Protein AF-A0A971UEL7-F1 (afdb_monomer)

Radius of gyration: 30.72 Å; Cα contacts (8 Å, |Δi|>4): 46; chains: 1; bounding box: 38×26×118 Å

Foldseek 3Di:
DDDDLVQWDDDPDDDDTDGPDPVSVVVVVVLCCVLVVVLVVCVVVVVVVVSVVSNVVSVVVVVVVSVVSVVVVVVVVVVVVVVVVVVVVVVVPPPPPPDPDDDDDDDDDDDD

Secondary structure (DSSP, 8-state):
----GGGEEE-SSSS-EEE-SHHHHHHHHHHHHHHHHHHHHHHHTT-HHHHHHHHHHHHHHHHHHHHHHHHHHHHHHHHHHHHHHHHHHHHS--------------------

Mean predicted aligned error: 14.59 Å

pLDDT: mean 71.69, std 16.06, range [39.0, 93.25]

Structure (mmCIF, N/CA/C/O backbone):
data_AF-A0A971UEL7-F1
#
_entry.id   AF-A0A971UEL7-F1
#
loop_
_atom_site.group_PDB
_atom_site.id
_atom_site.type_symbol
_atom_site.label_atom_id
_atom_site.label_alt_id
_atom_site.label_comp_id
_atom_site.label_asym_id
_atom_site.label_entity_id
_atom_site.label_seq_id
_atom_site.pdbx_PDB_ins_code
_atom_site.Cartn_x
_atom_site.Cartn_y
_atom_site.Cartn_z
_atom_site.occupancy
_atom_site.B_iso_or_equiv
_atom_site.auth_seq_id
_atom_site.auth_comp_id
_atom_site.auth_asym_id
_atom_site.auth_atom_id
_atom_site.pdbx_PDB_model_num
ATOM 1 N N . MET A 1 1 ? -0.896 11.921 -7.455 1.00 47.72 1 MET A N 1
ATOM 2 C CA . MET A 1 1 ? 0.423 12.010 -6.789 1.00 47.72 1 MET A CA 1
ATOM 3 C C . MET A 1 1 ? 0.353 10.994 -5.652 1.00 47.72 1 MET A C 1
ATOM 5 O O . MET A 1 1 ? -0.625 11.056 -4.932 1.00 47.72 1 MET A O 1
ATOM 9 N N . PHE A 1 2 ? 1.195 9.976 -5.513 1.00 57.91 2 PHE A N 1
ATOM 10 C CA . PHE A 1 2 ? 2.654 9.986 -5.488 1.00 57.91 2 PHE A CA 1
ATOM 11 C C . PHE A 1 2 ? 3.187 8.564 -5.687 1.00 57.91 2 PHE A C 1
ATOM 13 O O . PHE A 1 2 ? 2.594 7.601 -5.233 1.00 57.91 2 PHE A O 1
ATOM 20 N N . GLY A 1 3 ? 4.355 8.464 -6.312 1.00 54.09 3 GLY A N 1
ATOM 21 C CA . GLY A 1 3 ? 5.030 7.202 -6.567 1.00 54.09 3 GLY A CA 1
ATOM 22 C C . GLY A 1 3 ? 5.520 7.201 -7.996 1.00 54.09 3 GLY A C 1
ATOM 23 O O . GLY A 1 3 ? 4.774 6.840 -8.899 1.00 54.09 3 GLY A O 1
ATOM 24 N N . ASN A 1 4 ? 6.755 7.649 -8.230 1.00 62.78 4 ASN A N 1
ATOM 25 C CA . ASN A 1 4 ? 7.356 7.410 -9.536 1.00 62.78 4 ASN A CA 1
ATOM 26 C C . ASN A 1 4 ? 7.309 5.888 -9.762 1.00 62.78 4 ASN A C 1
ATOM 28 O O . ASN A 1 4 ? 7.772 5.159 -8.878 1.00 62.78 4 ASN A O 1
ATOM 32 N N . PRO A 1 5 ? 6.761 5.387 -10.882 1.00 64.25 5 PRO A N 1
ATOM 33 C CA . PRO A 1 5 ? 6.696 3.952 -11.142 1.00 64.25 5 PRO A CA 1
ATOM 34 C C . PRO A 1 5 ? 8.079 3.289 -11.073 1.00 64.25 5 PRO A C 1
ATOM 36 O O . PRO A 1 5 ? 8.168 2.110 -10.763 1.00 64.25 5 PRO A O 1
ATOM 39 N N . ALA A 1 6 ? 9.168 4.048 -11.244 1.00 66.56 6 ALA A N 1
ATOM 40 C CA . ALA A 1 6 ? 10.538 3.576 -11.042 1.00 66.56 6 ALA A CA 1
ATOM 41 C C . ALA A 1 6 ? 10.875 3.158 -9.595 1.00 66.56 6 ALA A C 1
ATOM 43 O O . ALA A 1 6 ? 11.889 2.504 -9.365 1.00 66.56 6 ALA A O 1
ATOM 44 N N . TRP A 1 7 ? 10.082 3.558 -8.599 1.00 71.06 7 TRP A N 1
ATOM 45 C CA . TRP A 1 7 ? 10.328 3.226 -7.192 1.00 71.06 7 TRP A CA 1
ATOM 46 C C . TRP A 1 7 ? 9.828 1.836 -6.802 1.00 71.06 7 TRP A C 1
ATOM 48 O O . TRP A 1 7 ? 10.238 1.321 -5.754 1.00 71.06 7 TRP A O 1
ATOM 58 N N . PHE A 1 8 ? 8.980 1.241 -7.642 1.00 73.69 8 PHE A N 1
ATOM 59 C CA . PHE A 1 8 ? 8.305 -0.023 -7.402 1.00 73.69 8 PHE A CA 1
ATOM 60 C C . PHE A 1 8 ? 8.574 -0.985 -8.553 1.00 73.69 8 PHE A C 1
ATOM 62 O O . PHE A 1 8 ? 8.551 -0.601 -9.718 1.00 73.69 8 PHE A O 1
ATOM 69 N N . GLN A 1 9 ? 8.787 -2.257 -8.235 1.00 67.88 9 GLN A N 1
ATOM 70 C CA . GLN A 1 9 ? 8.914 -3.298 -9.247 1.00 67.88 9 GLN A CA 1
ATOM 71 C C . GLN A 1 9 ? 7.702 -4.219 -9.186 1.00 67.88 9 GLN A C 1
ATOM 73 O O . GLN A 1 9 ? 7.214 -4.592 -8.110 1.00 67.88 9 GLN A O 1
ATOM 78 N N . LYS A 1 10 ? 7.200 -4.577 -10.369 1.00 66.00 10 LYS A N 1
ATOM 79 C CA . LYS A 1 10 ? 6.154 -5.584 -10.514 1.00 66.00 10 LYS A CA 1
ATOM 80 C C . LYS A 1 10 ? 6.751 -6.918 -10.083 1.00 66.00 10 LYS A C 1
ATOM 82 O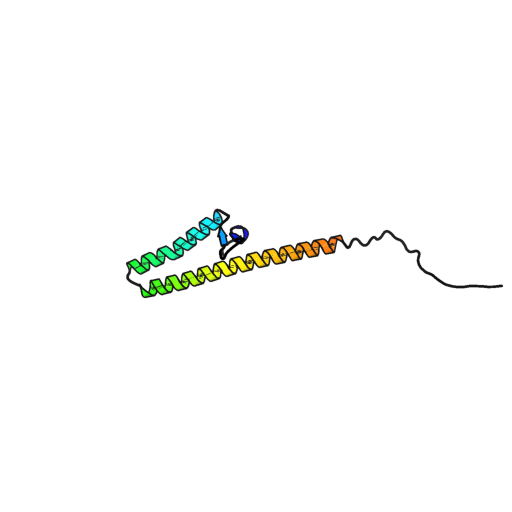 O . LYS A 1 10 ? 7.750 -7.364 -10.640 1.00 66.00 10 LYS A O 1
ATOM 87 N N . LYS A 1 11 ? 6.171 -7.533 -9.056 1.00 63.31 11 LYS A N 1
ATOM 88 C CA . LYS A 1 11 ? 6.607 -8.854 -8.609 1.00 63.31 11 LYS A CA 1
ATOM 89 C C . LYS A 1 11 ? 6.295 -9.857 -9.725 1.00 63.31 11 LYS A C 1
ATOM 91 O O . LYS A 1 11 ? 5.154 -9.922 -10.175 1.00 63.31 11 LYS A O 1
ATOM 96 N N . THR A 1 12 ? 7.297 -10.615 -10.172 1.00 53.47 12 THR A N 1
ATOM 97 C CA . THR A 1 12 ? 7.164 -11.590 -11.273 1.00 53.47 12 THR A CA 1
ATOM 98 C C . THR A 1 12 ? 6.163 -12.702 -10.943 1.00 53.47 12 THR A C 1
ATOM 100 O O . THR A 1 12 ? 5.549 -13.267 -11.839 1.00 53.47 12 THR A O 1
ATOM 103 N N . VAL A 1 13 ? 5.956 -12.988 -9.651 1.00 40.66 13 VAL A N 1
ATOM 104 C CA . VAL A 1 13 ? 5.012 -14.002 -9.167 1.00 40.66 13 VAL A CA 1
ATOM 105 C C . VAL A 1 13 ? 4.257 -13.474 -7.936 1.00 40.66 13 VAL A C 1
ATOM 107 O O . VAL A 1 13 ? 4.868 -13.143 -6.916 1.00 40.66 13 VAL A O 1
ATOM 110 N N . GLY A 1 14 ? 2.924 -13.400 -8.036 1.00 57.38 14 GLY A N 1
ATOM 111 C CA . GLY A 1 14 ? 1.999 -13.021 -6.955 1.00 57.38 14 GLY A CA 1
ATOM 112 C C . GLY A 1 14 ? 1.322 -11.645 -7.101 1.00 57.38 14 GLY A C 1
ATOM 113 O O . GLY A 1 14 ? 1.654 -10.838 -7.969 1.00 57.38 14 GLY A O 1
ATOM 114 N N . TRP A 1 15 ? 0.344 -11.367 -6.231 1.00 54.00 15 TRP A N 1
ATOM 115 C CA . TRP A 1 15 ? -0.257 -10.036 -6.080 1.00 54.00 15 TRP A CA 1
ATOM 116 C C . TRP A 1 15 ? 0.617 -9.168 -5.165 1.00 54.00 15 TRP A C 1
ATOM 118 O O . TRP A 1 15 ? 0.931 -9.568 -4.049 1.00 54.00 15 TRP A O 1
ATOM 128 N N . GLY A 1 16 ? 1.031 -7.992 -5.643 1.00 59.31 16 GLY A N 1
ATOM 129 C CA . GLY A 1 16 ? 1.811 -7.031 -4.857 1.00 59.31 16 GLY A CA 1
ATOM 130 C C . GLY A 1 16 ? 2.786 -6.191 -5.683 1.00 59.31 16 GLY A C 1
ATOM 131 O O . GLY A 1 16 ? 3.229 -6.597 -6.760 1.00 59.31 16 GLY A O 1
ATOM 132 N N . LEU A 1 17 ? 3.097 -5.003 -5.169 1.00 67.69 17 LEU A N 1
ATOM 133 C CA . LEU A 1 17 ? 4.195 -4.143 -5.614 1.00 67.69 17 LEU A CA 1
ATOM 134 C C . LEU A 1 17 ? 5.295 -4.242 -4.560 1.00 67.69 17 LEU A C 1
ATOM 136 O O . LEU A 1 17 ? 5.004 -4.118 -3.371 1.00 67.69 17 LEU A O 1
ATOM 140 N N . CYS A 1 18 ? 6.538 -4.476 -4.977 1.00 70.50 18 CYS A N 1
ATOM 141 C CA . CYS A 1 18 ? 7.666 -4.460 -4.049 1.00 70.50 18 CYS A CA 1
ATOM 142 C C . CYS A 1 18 ? 8.383 -3.106 -4.168 1.00 70.50 18 CYS A C 1
ATOM 144 O O . CYS A 1 18 ? 8.747 -2.728 -5.290 1.00 70.50 18 CYS A O 1
ATOM 146 N N . PRO A 1 19 ? 8.580 -2.352 -3.071 1.00 72.62 19 PRO A N 1
ATOM 147 C CA . PRO A 1 19 ? 9.410 -1.156 -3.101 1.00 72.62 19 PRO A CA 1
ATOM 148 C C . PRO A 1 19 ? 10.873 -1.569 -3.296 1.00 72.62 19 PRO A C 1
ATOM 150 O O . PRO A 1 19 ? 11.452 -2.264 -2.464 1.00 72.62 19 PRO A O 1
ATOM 153 N N . VAL A 1 20 ? 11.476 -1.146 -4.406 1.00 76.31 20 VAL A N 1
ATOM 154 C CA . VAL A 1 20 ? 12.887 -1.450 -4.725 1.00 76.31 20 VAL A CA 1
ATOM 155 C C . VAL A 1 20 ? 13.802 -0.296 -4.335 1.00 76.31 20 VAL A C 1
ATOM 157 O O . VAL A 1 20 ? 14.972 -0.488 -4.024 1.00 76.31 20 VAL A O 1
ATOM 160 N N . SER A 1 21 ? 13.259 0.920 -4.304 1.00 81.50 21 SER A N 1
ATOM 161 C CA . SER A 1 21 ? 14.009 2.118 -3.937 1.00 81.50 21 SER A CA 1
ATOM 162 C C . SER A 1 21 ? 13.766 2.530 -2.485 1.00 81.50 21 SER A C 1
ATOM 164 O O . SER A 1 21 ? 12.669 2.360 -1.950 1.00 81.50 21 SER A O 1
ATOM 166 N N . TRP A 1 22 ? 14.758 3.185 -1.876 1.00 79.06 22 TRP A N 1
ATOM 167 C CA . TRP A 1 22 ? 14.628 3.811 -0.553 1.00 79.06 22 TRP A CA 1
ATOM 168 C C . TRP A 1 22 ? 13.453 4.802 -0.479 1.00 79.06 22 TRP A C 1
ATOM 170 O O . TRP A 1 22 ? 12.770 4.905 0.535 1.00 79.06 22 TRP A O 1
ATOM 180 N N . LYS A 1 23 ? 13.157 5.492 -1.590 1.00 78.62 23 LYS A N 1
ATOM 181 C CA . LYS A 1 23 ? 12.002 6.397 -1.711 1.00 78.62 23 LYS A CA 1
ATOM 182 C C . LYS A 1 23 ? 10.667 5.646 -1.662 1.00 78.62 23 LYS A C 1
ATOM 184 O O . LYS A 1 23 ? 9.719 6.147 -1.069 1.00 78.62 23 LYS A O 1
ATOM 189 N N . GLY A 1 24 ? 10.605 4.438 -2.228 1.00 78.94 24 GLY A N 1
ATOM 190 C CA . GLY A 1 24 ? 9.446 3.546 -2.114 1.00 78.94 24 GLY A CA 1
ATOM 191 C C . GLY A 1 24 ? 9.226 3.048 -0.682 1.00 78.94 24 GLY A C 1
ATOM 192 O O . GLY A 1 24 ? 8.086 2.969 -0.233 1.00 78.94 24 GLY A O 1
ATOM 193 N N . TRP A 1 25 ? 10.304 2.793 0.065 1.00 81.12 25 TRP A N 1
ATOM 194 C CA . TRP A 1 25 ? 10.226 2.474 1.496 1.00 81.12 25 TRP A CA 1
ATOM 195 C C . TRP A 1 25 ? 9.773 3.664 2.341 1.00 81.12 25 TRP A C 1
ATOM 197 O O . TRP A 1 25 ? 8.901 3.502 3.190 1.00 81.12 25 TRP A O 1
ATOM 207 N N . LEU A 1 26 ? 10.294 4.867 2.077 1.00 86.50 26 LEU A N 1
ATOM 208 C CA . LEU A 1 26 ? 9.826 6.088 2.739 1.00 86.50 26 LEU A CA 1
ATOM 209 C C . LEU A 1 26 ? 8.333 6.318 2.480 1.00 86.50 26 LEU A C 1
ATOM 211 O O . LEU A 1 26 ? 7.587 6.639 3.397 1.00 86.50 26 LEU A O 1
ATOM 215 N N . TYR A 1 27 ? 7.885 6.095 1.245 1.00 83.38 27 TYR A N 1
ATOM 216 C CA . TYR A 1 27 ? 6.473 6.165 0.887 1.00 83.38 27 TYR A CA 1
ATOM 217 C C . TYR A 1 27 ? 5.620 5.158 1.668 1.00 83.38 27 TYR A C 1
ATOM 219 O O . TYR A 1 27 ? 4.587 5.528 2.224 1.00 83.38 27 TYR A O 1
ATOM 227 N N . ALA A 1 28 ? 6.070 3.904 1.768 1.00 82.94 28 ALA A N 1
ATOM 228 C CA . ALA A 1 28 ? 5.393 2.890 2.572 1.00 82.94 28 ALA A CA 1
ATOM 229 C C . ALA A 1 28 ? 5.328 3.292 4.055 1.00 82.94 28 ALA A C 1
ATOM 231 O O . ALA A 1 28 ? 4.275 3.174 4.675 1.00 82.94 28 ALA A O 1
ATOM 232 N N . ALA A 1 29 ? 6.418 3.831 4.609 1.00 86.06 29 ALA A N 1
ATOM 233 C CA . ALA A 1 29 ? 6.459 4.316 5.987 1.00 86.06 29 ALA A CA 1
ATOM 234 C C . ALA A 1 29 ? 5.483 5.481 6.223 1.00 86.06 29 ALA A C 1
ATOM 236 O O . ALA A 1 29 ? 4.797 5.508 7.244 1.00 86.06 29 ALA A O 1
ATOM 237 N N . VAL A 1 30 ? 5.364 6.407 5.265 1.00 89.12 30 VAL A N 1
ATOM 238 C CA . VAL A 1 30 ? 4.377 7.495 5.319 1.00 89.12 30 VAL A CA 1
ATOM 239 C C . VAL A 1 30 ? 2.956 6.934 5.327 1.00 89.12 30 VAL A C 1
ATOM 241 O O . VAL A 1 30 ? 2.164 7.337 6.174 1.00 89.12 30 VAL A O 1
ATOM 244 N N . TRP A 1 31 ? 2.637 5.968 4.461 1.00 86.75 31 TRP A N 1
ATOM 245 C CA . TRP A 1 31 ? 1.320 5.320 4.465 1.00 86.75 31 TRP A CA 1
ATOM 246 C C . TRP A 1 31 ? 1.008 4.624 5.786 1.00 86.75 31 TRP A C 1
ATOM 248 O O . TRP A 1 31 ? -0.086 4.796 6.318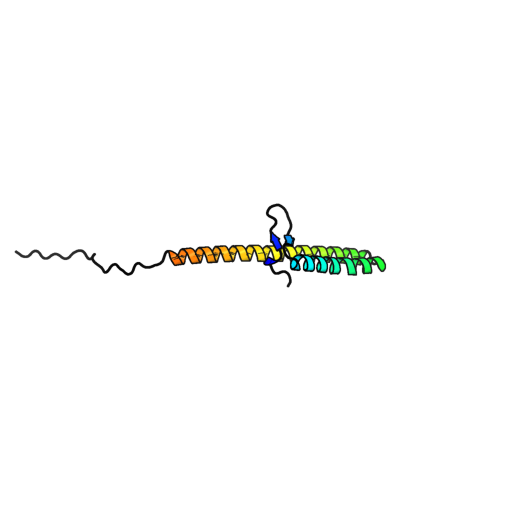 1.00 86.75 31 TRP A O 1
ATOM 258 N N . VAL A 1 32 ? 1.970 3.890 6.348 1.00 87.81 32 VAL A 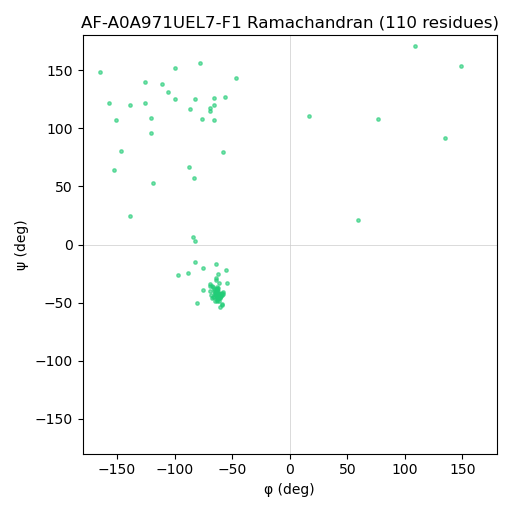N 1
ATOM 259 C CA . VAL A 1 32 ? 1.817 3.274 7.674 1.00 87.81 32 VAL A CA 1
ATOM 260 C C . VAL A 1 32 ? 1.545 4.346 8.727 1.00 87.81 32 VAL A C 1
ATOM 262 O O . VAL A 1 32 ? 0.632 4.182 9.529 1.00 87.81 32 VAL A O 1
ATOM 265 N N . GLY A 1 33 ? 2.262 5.470 8.693 1.00 88.81 33 GLY A N 1
ATOM 266 C CA . GLY A 1 33 ? 2.014 6.601 9.585 1.00 88.81 33 GLY A CA 1
ATOM 267 C C . GLY A 1 33 ? 0.594 7.155 9.455 1.00 88.81 33 GLY A C 1
ATOM 268 O O . GLY A 1 33 ? -0.112 7.257 10.454 1.00 88.81 33 GLY A O 1
ATOM 269 N N . VAL A 1 34 ? 0.147 7.453 8.232 1.00 89.31 34 VAL A N 1
ATOM 270 C CA . VAL A 1 34 ? -1.190 8.014 7.960 1.00 89.31 34 VAL A CA 1
ATOM 271 C C . VAL A 1 34 ? -2.310 7.041 8.341 1.00 89.31 34 VAL A C 1
ATOM 273 O O . VAL A 1 34 ? -3.391 7.478 8.719 1.00 89.31 34 VAL A O 1
ATOM 276 N N . ILE A 1 35 ? -2.076 5.729 8.289 1.00 87.94 35 ILE A N 1
ATOM 277 C CA . ILE A 1 35 ? -3.062 4.728 8.715 1.00 87.94 35 ILE A CA 1
ATOM 278 C C . ILE A 1 35 ? -3.058 4.571 10.237 1.00 87.94 35 ILE A C 1
ATOM 280 O O . ILE A 1 35 ? -4.115 4.633 10.863 1.00 87.94 35 ILE A O 1
ATOM 284 N N . CYS A 1 36 ? -1.881 4.381 10.833 1.00 87.88 36 CYS A N 1
ATOM 285 C CA . CYS A 1 36 ? -1.742 4.016 12.239 1.00 87.88 36 CYS A CA 1
ATOM 286 C C . CYS A 1 36 ? -1.999 5.186 13.193 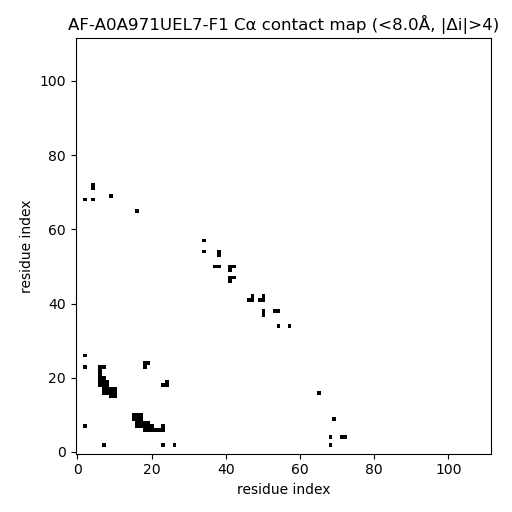1.00 87.88 36 CYS A C 1
ATOM 288 O O . CYS A 1 36 ? -2.624 4.975 14.228 1.00 87.88 36 CYS A O 1
ATOM 290 N N . LEU A 1 37 ? -1.556 6.409 12.874 1.00 89.31 37 LEU A N 1
ATOM 291 C CA . LEU A 1 37 ? -1.719 7.567 13.768 1.00 89.31 37 LEU A CA 1
ATOM 292 C C . LEU A 1 37 ? -3.196 7.882 14.072 1.00 89.31 37 LEU A C 1
ATOM 294 O O . LEU A 1 37 ? -3.553 7.917 15.251 1.00 89.31 37 LEU A O 1
ATOM 298 N N . PRO A 1 38 ? -4.079 8.062 13.070 1.00 87.25 38 PRO A N 1
ATOM 299 C CA . PRO A 1 38 ? -5.492 8.319 13.326 1.00 87.25 38 PRO A CA 1
ATOM 300 C C . PRO A 1 38 ? -6.190 7.092 13.903 1.00 87.25 38 PRO A C 1
ATOM 302 O O . PRO A 1 38 ? -7.056 7.244 14.753 1.00 87.25 38 PRO A O 1
ATOM 305 N N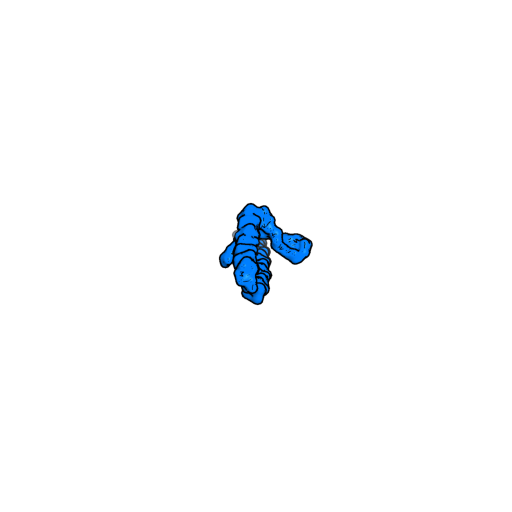 . PHE A 1 39 ? -5.800 5.879 13.501 1.00 85.75 39 PHE A N 1
ATOM 306 C CA . PHE A 1 39 ? -6.380 4.657 14.054 1.00 85.75 39 PHE A CA 1
ATOM 307 C C . PHE A 1 39 ? -6.129 4.531 15.565 1.00 85.75 39 PHE A C 1
ATOM 309 O O . PHE A 1 39 ? -7.065 4.280 16.322 1.00 85.75 39 PHE A O 1
ATOM 316 N N . ILE A 1 40 ? -4.894 4.776 16.020 1.00 88.25 40 ILE A N 1
ATOM 317 C CA . ILE A 1 40 ? -4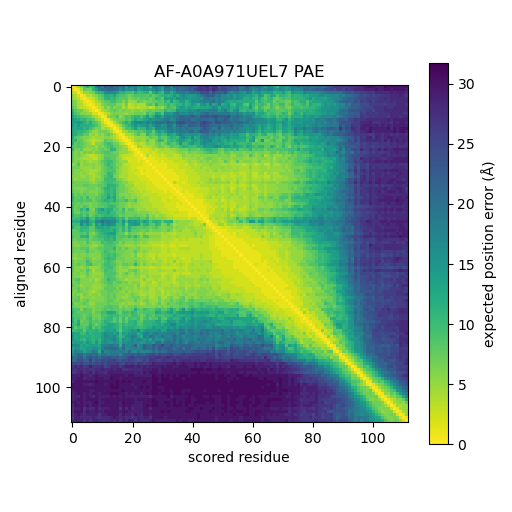.547 4.772 17.450 1.00 88.25 40 ILE A CA 1
ATOM 318 C C . ILE A 1 40 ? -5.271 5.907 18.183 1.00 88.25 40 ILE A C 1
ATOM 320 O O . ILE A 1 40 ? -5.803 5.681 19.268 1.00 88.25 40 ILE A O 1
ATOM 324 N N . ALA A 1 41 ? -5.339 7.106 17.595 1.00 89.06 41 ALA A N 1
ATOM 325 C CA . ALA A 1 41 ? -6.046 8.238 18.194 1.00 89.06 41 ALA A CA 1
ATOM 326 C C . ALA A 1 41 ? -7.558 7.972 18.348 1.00 89.06 41 ALA A C 1
ATOM 328 O O . ALA A 1 41 ? -8.121 8.220 19.411 1.00 89.06 41 ALA A O 1
ATOM 329 N N . LEU A 1 42 ? -8.205 7.407 17.323 1.00 88.38 42 LEU A N 1
ATOM 330 C CA . LEU A 1 42 ? -9.629 7.052 17.347 1.00 88.38 42 LEU A CA 1
ATOM 331 C C . LEU A 1 42 ? -9.922 5.940 18.362 1.00 88.38 42 LEU A C 1
ATOM 333 O O . LEU A 1 42 ? -10.903 6.029 19.100 1.00 88.38 42 LEU A O 1
ATOM 337 N N . LEU A 1 43 ? -9.045 4.934 18.460 1.00 87.12 43 LEU A N 1
ATOM 338 C CA . LEU A 1 43 ? -9.142 3.897 19.492 1.00 87.12 43 LEU A CA 1
ATOM 339 C C . LEU A 1 43 ? -8.970 4.462 20.905 1.00 87.12 43 LEU A C 1
ATOM 341 O O . LEU A 1 43 ? -9.724 4.088 21.803 1.00 87.12 43 LEU A O 1
ATOM 345 N N . ALA A 1 44 ? -8.021 5.380 21.111 1.00 88.06 44 ALA A N 1
ATOM 346 C CA . ALA A 1 44 ? -7.813 6.029 22.406 1.00 88.06 44 ALA A CA 1
ATOM 347 C C . ALA A 1 44 ? -9.050 6.829 22.854 1.00 88.06 44 ALA A C 1
ATOM 349 O O . ALA A 1 44 ? -9.369 6.865 24.041 1.00 88.06 44 ALA A O 1
ATOM 350 N N . CYS A 1 45 ? -9.785 7.406 21.901 1.00 90.62 45 CYS A N 1
ATOM 351 C CA . CYS A 1 45 ? -11.048 8.103 22.138 1.00 90.62 45 CYS A CA 1
ATOM 352 C C . CYS A 1 45 ? -12.284 7.182 22.200 1.00 90.62 45 CYS A C 1
ATOM 354 O O . CYS A 1 45 ? -13.395 7.698 22.283 1.00 90.62 45 CYS A O 1
ATOM 356 N N . GLN A 1 46 ? -12.123 5.849 22.169 1.00 86.81 46 GLN A N 1
ATOM 357 C CA . GLN A 1 46 ? -13.221 4.860 22.167 1.00 86.81 46 GLN A CA 1
ATOM 358 C C . GLN A 1 46 ? -14.194 4.989 20.972 1.00 86.81 46 GLN A C 1
ATOM 360 O O . GLN A 1 46 ? -15.315 4.481 21.007 1.00 86.81 46 GLN A O 1
ATOM 365 N N . LEU A 1 47 ? -13.761 5.620 19.877 1.00 89.31 47 LEU A N 1
ATOM 366 C CA . LEU A 1 47 ? -14.542 5.826 18.651 1.00 89.31 47 LEU A CA 1
ATOM 367 C C . LEU A 1 47 ? -14.378 4.620 17.710 1.00 89.31 47 LEU A C 1
ATOM 369 O O . LEU A 1 47 ? -13.736 4.683 16.658 1.00 89.31 47 LEU A O 1
ATOM 373 N N . VAL A 1 48 ? -14.902 3.468 18.141 1.00 88.25 48 VAL A N 1
ATOM 374 C CA . VAL A 1 48 ? -14.692 2.177 17.459 1.00 88.25 48 VAL A CA 1
ATOM 375 C C . VAL A 1 48 ? -15.286 2.175 16.048 1.00 88.25 48 VAL A C 1
ATOM 377 O O . VAL A 1 48 ? -14.643 1.687 15.118 1.00 88.25 48 VAL A O 1
ATOM 380 N N . ILE A 1 49 ? -16.476 2.750 15.855 1.00 88.19 49 ILE A N 1
ATOM 381 C CA . ILE A 1 49 ? -17.143 2.786 14.544 1.00 88.19 49 ILE A CA 1
ATOM 382 C C . ILE A 1 49 ? -16.344 3.655 13.568 1.00 88.19 49 ILE A C 1
ATOM 384 O O . ILE A 1 49 ? -16.075 3.236 12.443 1.00 88.19 49 ILE A O 1
ATOM 388 N N . GLU A 1 50 ? -15.889 4.824 14.005 1.00 88.00 50 GLU A N 1
ATOM 389 C CA . GLU A 1 50 ? -15.063 5.733 13.215 1.00 88.00 50 GLU A CA 1
ATOM 390 C C . GLU A 1 50 ? -13.725 5.083 12.861 1.00 88.00 50 GLU A C 1
ATOM 392 O O . GLU A 1 50 ? -13.266 5.220 11.729 1.00 88.00 50 GLU A O 1
ATOM 397 N N . SER A 1 51 ? -13.126 4.318 13.781 1.00 83.56 51 SER A N 1
ATOM 398 C CA . SER A 1 51 ? -11.908 3.554 13.490 1.00 83.56 51 SER A CA 1
ATOM 399 C C . SER A 1 51 ? -12.131 2.489 12.408 1.00 83.56 51 SER A C 1
ATOM 401 O O . SER A 1 51 ? -11.281 2.320 11.533 1.00 83.56 51 SER A O 1
ATOM 403 N N . LEU A 1 52 ? -13.289 1.817 12.405 1.00 88.44 52 LEU A N 1
ATOM 404 C CA . LEU A 1 52 ? -13.640 0.833 11.379 1.00 88.44 52 LEU A CA 1
ATOM 405 C C . LEU A 1 52 ? -13.845 1.510 10.023 1.00 88.44 52 LEU A C 1
ATOM 407 O O . LEU A 1 52 ? -13.291 1.056 9.021 1.00 88.44 52 LEU A O 1
ATOM 411 N N . VAL A 1 53 ? -14.586 2.621 9.995 1.00 93.25 53 VAL A N 1
ATOM 412 C CA . VAL A 1 53 ? -14.783 3.424 8.780 1.00 93.25 53 VAL A CA 1
ATOM 413 C C . VAL A 1 53 ? -13.442 3.928 8.250 1.00 93.25 53 VAL A C 1
ATOM 415 O O . VAL A 1 53 ? -13.188 3.833 7.050 1.00 93.25 53 VAL A O 1
ATOM 418 N N . TRP A 1 54 ? -12.554 4.391 9.133 1.00 91.00 54 TRP A N 1
ATOM 419 C CA . TRP A 1 54 ? -11.213 4.844 8.776 1.00 91.00 54 TRP A CA 1
ATOM 420 C C . TRP A 1 54 ? -10.377 3.725 8.154 1.00 91.00 54 TRP A C 1
ATOM 422 O O . TRP A 1 54 ? -9.807 3.910 7.080 1.00 91.00 54 TRP A O 1
ATOM 432 N N . VAL A 1 55 ? -10.340 2.543 8.775 1.00 88.12 55 VAL A N 1
ATOM 433 C CA . VAL A 1 55 ? -9.598 1.390 8.242 1.00 88.12 55 VAL A CA 1
ATOM 434 C C . VAL A 1 55 ? -10.141 0.975 6.878 1.00 88.12 55 VAL A C 1
ATOM 436 O O . VAL A 1 55 ? -9.352 0.763 5.960 1.00 88.12 55 VAL A O 1
ATOM 439 N N . VAL A 1 56 ? -11.464 0.904 6.708 1.00 92.12 56 VAL A N 1
ATOM 440 C CA . VAL A 1 56 ? -12.084 0.561 5.417 1.00 92.12 56 VAL A CA 1
ATOM 441 C C . VAL A 1 56 ? -11.756 1.612 4.353 1.00 92.12 56 VAL A C 1
ATOM 443 O O . VAL A 1 56 ? -11.358 1.252 3.243 1.00 92.12 56 VAL A O 1
ATOM 446 N N . ALA A 1 57 ? -11.855 2.901 4.689 1.00 91.81 57 ALA A N 1
ATOM 447 C CA . ALA A 1 57 ? -11.517 3.995 3.783 1.00 91.81 57 ALA A CA 1
ATOM 448 C C . ALA A 1 57 ? -10.040 3.950 3.363 1.00 91.81 57 ALA A C 1
ATOM 450 O O . ALA A 1 57 ? -9.730 4.042 2.173 1.00 91.81 57 ALA A O 1
ATOM 451 N N . MET A 1 58 ? -9.130 3.732 4.314 1.00 89.12 58 MET A N 1
ATOM 452 C CA . MET A 1 58 ? -7.695 3.638 4.044 1.00 89.12 58 MET A CA 1
ATOM 453 C C . MET A 1 58 ? -7.325 2.376 3.265 1.00 89.12 58 MET A C 1
ATOM 455 O O . MET A 1 58 ? -6.459 2.430 2.393 1.00 89.12 58 MET A O 1
ATOM 459 N N . MET A 1 59 ? -8.006 1.256 3.515 1.00 86.88 59 MET A N 1
ATOM 460 C CA . MET A 1 59 ? -7.843 0.037 2.725 1.00 86.88 59 MET A CA 1
ATOM 461 C C . MET A 1 59 ? -8.256 0.279 1.270 1.00 86.88 59 MET A C 1
ATOM 463 O O . MET A 1 59 ? -7.520 -0.073 0.350 1.00 86.88 59 MET A O 1
ATOM 467 N N . GLY A 1 60 ? -9.396 0.942 1.055 1.00 90.12 60 GLY A N 1
ATOM 468 C CA . GLY A 1 60 ? -9.850 1.344 -0.275 1.00 90.12 60 GLY A CA 1
ATOM 469 C C . GLY A 1 60 ? -8.861 2.282 -0.968 1.00 90.12 60 GLY A C 1
ATOM 470 O O . GLY A 1 60 ? -8.524 2.066 -2.132 1.00 90.12 60 GLY A O 1
ATOM 471 N N . ALA A 1 61 ? -8.339 3.274 -0.242 1.00 89.31 61 ALA A N 1
ATOM 472 C CA . ALA A 1 61 ? -7.345 4.209 -0.758 1.00 89.31 61 ALA A CA 1
ATOM 473 C C . ALA A 1 61 ? -6.038 3.503 -1.160 1.00 89.31 61 ALA A C 1
ATOM 475 O O . ALA A 1 61 ? -5.527 3.759 -2.248 1.00 89.31 61 ALA A O 1
ATOM 476 N N . LEU A 1 62 ? -5.542 2.565 -0.345 1.00 84.94 62 LEU A N 1
ATOM 477 C CA . LEU A 1 62 ? -4.365 1.751 -0.669 1.00 84.94 62 LEU A CA 1
ATOM 478 C C . LEU A 1 62 ? -4.591 0.874 -1.901 1.00 84.94 62 LEU A C 1
ATOM 480 O O . LEU A 1 62 ? -3.734 0.814 -2.782 1.00 84.94 62 LEU A O 1
ATOM 484 N N . VAL A 1 63 ? -5.738 0.194 -1.985 1.00 86.56 63 VAL A N 1
ATOM 485 C CA . VAL A 1 63 ? -6.074 -0.646 -3.145 1.00 86.56 63 VAL A CA 1
ATOM 486 C C . VAL A 1 63 ? -6.148 0.207 -4.407 1.00 86.56 63 VAL A C 1
ATOM 488 O O . VAL A 1 63 ? -5.579 -0.167 -5.435 1.00 86.56 63 VAL A O 1
ATOM 491 N N . TRP A 1 64 ? -6.802 1.366 -4.329 1.00 87.12 64 TRP A N 1
ATOM 492 C CA . TRP A 1 64 ? -6.890 2.311 -5.435 1.00 87.12 64 TRP A CA 1
ATOM 493 C C . TRP A 1 64 ? -5.512 2.815 -5.870 1.00 87.12 64 TRP A C 1
ATOM 495 O O . TRP A 1 64 ? -5.211 2.823 -7.065 1.00 87.12 64 TRP A O 1
ATOM 505 N N . ASP A 1 65 ? -4.657 3.179 -4.916 1.00 84.88 65 ASP A N 1
ATOM 506 C CA . ASP A 1 65 ? -3.303 3.657 -5.187 1.00 84.88 65 ASP A CA 1
ATOM 507 C C . ASP A 1 65 ? -2.443 2.576 -5.857 1.00 84.88 65 ASP A C 1
ATOM 509 O O . ASP A 1 65 ? -1.876 2.796 -6.929 1.00 84.88 65 ASP A O 1
ATOM 513 N N . VAL A 1 66 ? -2.450 1.352 -5.319 1.00 81.62 66 VAL A N 1
ATOM 514 C CA . VAL A 1 66 ? -1.784 0.188 -5.929 1.00 81.62 66 VAL A CA 1
ATOM 515 C C . VAL A 1 66 ? -2.306 -0.073 -7.343 1.00 81.62 66 VAL A C 1
ATOM 517 O O . VAL A 1 66 ? -1.525 -0.384 -8.250 1.00 81.62 66 VAL A O 1
ATOM 520 N N . HIS A 1 67 ? -3.618 0.059 -7.556 1.00 82.31 67 HIS A N 1
ATOM 521 C CA . HIS A 1 67 ? -4.215 -0.068 -8.881 1.00 82.31 67 HIS A CA 1
ATOM 522 C C . HIS A 1 67 ? -3.729 1.023 -9.836 1.00 82.31 67 HIS A C 1
ATOM 524 O O . HIS A 1 67 ? -3.404 0.701 -10.980 1.00 82.31 67 HIS A O 1
ATOM 530 N N . GLN A 1 68 ? -3.639 2.279 -9.398 1.00 82.81 68 GLN A N 1
ATOM 531 C CA . GLN A 1 68 ? -3.104 3.361 -10.226 1.00 82.81 68 GLN A CA 1
ATOM 532 C C . GLN A 1 68 ? -1.634 3.132 -10.583 1.00 82.81 68 GLN A C 1
ATOM 534 O O . GLN A 1 68 ? -1.303 3.130 -11.768 1.00 82.81 68 GLN A O 1
ATOM 539 N N . VAL A 1 69 ? -0.783 2.804 -9.607 1.00 82.12 69 VAL A N 1
ATOM 540 C CA . VAL A 1 69 ? 0.644 2.521 -9.850 1.00 82.12 69 VAL A CA 1
ATOM 541 C C . VAL A 1 69 ? 0.820 1.372 -10.846 1.00 82.12 69 VAL A C 1
ATOM 543 O O . VAL A 1 69 ? 1.629 1.453 -11.772 1.00 82.12 69 VAL A O 1
ATOM 546 N N . ARG A 1 70 ? 0.019 0.305 -10.719 1.00 78.06 70 ARG A N 1
ATOM 547 C CA . ARG A 1 70 ? 0.014 -0.807 -11.683 1.00 78.06 70 ARG A CA 1
ATOM 548 C C . ARG A 1 70 ? -0.417 -0.373 -13.083 1.00 78.06 70 ARG A C 1
ATOM 550 O O . ARG A 1 70 ? 0.169 -0.838 -14.061 1.00 78.06 70 ARG A O 1
ATOM 557 N N . ARG A 1 71 ? -1.439 0.481 -13.197 1.00 81.06 71 ARG A N 1
ATOM 558 C CA . ARG A 1 71 ? -1.896 1.008 -14.495 1.00 81.06 71 ARG A CA 1
ATOM 559 C C . ARG A 1 71 ? -0.819 1.867 -15.150 1.00 81.06 71 ARG A C 1
ATOM 561 O O . ARG A 1 71 ? -0.602 1.712 -16.350 1.0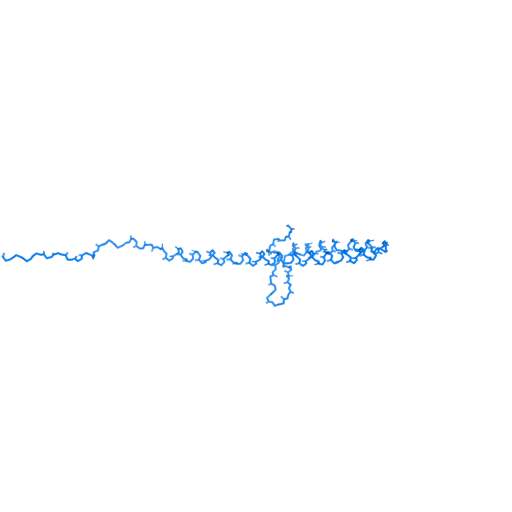0 81.06 71 ARG A O 1
ATOM 568 N N . ASP A 1 72 ? -0.118 2.687 -14.377 1.00 80.69 72 ASP A N 1
ATOM 569 C CA . ASP A 1 72 ? 0.949 3.553 -14.883 1.00 80.69 72 ASP A CA 1
ATOM 570 C C . ASP A 1 72 ? 2.183 2.756 -15.332 1.00 80.69 72 ASP A C 1
ATOM 572 O O . ASP A 1 72 ? 2.727 3.026 -16.405 1.00 80.69 72 ASP A O 1
ATOM 576 N N . LEU A 1 73 ? 2.569 1.715 -14.586 1.00 77.69 73 LEU A N 1
ATOM 577 C CA . LEU A 1 73 ? 3.618 0.767 -14.991 1.00 77.69 73 LEU A CA 1
ATOM 578 C C . LEU A 1 73 ? 3.281 0.080 -16.323 1.00 77.69 73 LEU A C 1
ATOM 580 O O . LEU A 1 73 ? 4.072 0.135 -17.264 1.00 77.69 73 LEU A O 1
ATOM 584 N N . ASN A 1 74 ? 2.083 -0.507 -16.434 1.00 77.50 74 ASN A N 1
ATOM 585 C CA . ASN A 1 74 ? 1.656 -1.197 -17.656 1.00 77.50 74 ASN A CA 1
ATOM 586 C C . ASN A 1 74 ? 1.551 -0.228 -18.856 1.00 77.50 74 ASN A C 1
ATOM 588 O O . ASN A 1 74 ? 1.882 -0.588 -19.989 1.00 77.50 74 ASN A O 1
ATOM 592 N N . ARG A 1 75 ? 1.110 1.019 -18.628 1.00 78.25 75 ARG A N 1
ATOM 593 C CA . ARG A 1 75 ? 1.060 2.061 -19.668 1.00 78.25 75 ARG A CA 1
ATOM 594 C C . ARG A 1 75 ? 2.466 2.427 -20.156 1.00 78.25 75 ARG A C 1
ATOM 596 O O . ARG A 1 75 ? 2.663 2.565 -21.361 1.00 78.25 75 ARG A O 1
ATOM 603 N N . GLY A 1 76 ? 3.438 2.536 -19.248 1.00 74.25 76 GLY A N 1
ATOM 604 C CA . GLY A 1 76 ? 4.840 2.796 -19.586 1.00 74.25 76 GLY A CA 1
ATOM 605 C C . GLY A 1 76 ? 5.489 1.679 -20.410 1.00 74.25 76 GLY A C 1
ATOM 606 O O . GLY A 1 76 ? 6.186 1.968 -21.382 1.00 74.25 76 GLY A O 1
ATOM 607 N N . GLU A 1 77 ? 5.222 0.413 -20.074 1.00 74.00 77 GLU A N 1
ATOM 608 C CA . GLU A 1 77 ? 5.679 -0.748 -20.859 1.00 74.00 77 GLU A CA 1
ATOM 609 C C . GLU A 1 77 ? 5.098 -0.734 -22.281 1.00 74.00 77 GLU A C 1
ATOM 611 O O . GLU A 1 77 ? 5.829 -0.910 -23.255 1.00 74.00 77 GLU A O 1
ATOM 616 N N . THR A 1 78 ? 3.799 -0.443 -22.411 1.00 75.06 78 THR A N 1
ATOM 617 C CA . THR A 1 78 ? 3.109 -0.407 -23.712 1.00 75.06 78 THR A CA 1
ATOM 618 C C . THR A 1 78 ? 3.656 0.700 -24.618 1.00 75.06 78 THR A C 1
ATOM 620 O O . THR A 1 78 ? 3.877 0.474 -25.806 1.00 75.06 78 THR A O 1
ATOM 623 N N . LEU A 1 79 ? 3.921 1.889 -24.061 1.00 74.56 79 LEU A N 1
ATOM 624 C CA . LEU A 1 79 ? 4.519 3.003 -24.804 1.00 74.56 79 LEU A CA 1
ATOM 625 C C . LEU A 1 79 ? 5.942 2.678 -25.264 1.00 74.56 79 LEU A C 1
ATOM 627 O O . LEU A 1 79 ? 6.274 2.947 -26.412 1.00 74.56 79 LEU A O 1
ATOM 631 N N . ARG A 1 80 ? 6.767 2.061 -24.408 1.00 66.94 80 ARG A N 1
ATOM 632 C CA . ARG A 1 80 ? 8.125 1.638 -24.785 1.00 66.94 80 ARG A CA 1
ATOM 633 C C . ARG A 1 80 ? 8.114 0.604 -25.905 1.00 66.94 80 ARG A C 1
ATOM 635 O O . ARG A 1 80 ? 8.834 0.789 -26.878 1.00 66.94 80 ARG A O 1
ATOM 642 N N . ALA A 1 81 ? 7.257 -0.411 -25.806 1.00 71.00 81 ALA A N 1
ATOM 643 C CA . ALA A 1 81 ? 7.094 -1.410 -26.860 1.00 71.00 81 ALA A CA 1
ATOM 644 C C . ALA A 1 81 ? 6.582 -0.788 -28.174 1.00 71.00 81 ALA A C 1
ATOM 646 O O . ALA A 1 81 ? 7.011 -1.181 -29.256 1.00 71.00 81 ALA A O 1
ATOM 647 N N . GLY A 1 82 ? 5.689 0.206 -28.094 1.00 73.00 82 GLY A N 1
ATOM 648 C CA . GLY A 1 82 ? 5.229 0.974 -29.252 1.00 73.00 82 GLY A CA 1
ATOM 649 C C . GLY A 1 82 ? 6.350 1.789 -29.901 1.00 73.00 82 GLY A C 1
ATOM 650 O O . GLY A 1 82 ? 6.547 1.692 -31.109 1.00 73.00 82 GLY A O 1
ATOM 651 N N . THR A 1 83 ? 7.121 2.539 -29.110 1.00 73.00 83 THR A N 1
ATOM 652 C CA . THR A 1 83 ? 8.267 3.325 -29.596 1.00 73.00 83 THR A CA 1
ATOM 653 C C . THR A 1 83 ? 9.359 2.439 -30.190 1.00 73.00 83 THR A C 1
ATOM 655 O O . THR A 1 83 ? 9.928 2.794 -31.215 1.00 73.00 83 THR A O 1
ATOM 658 N N . GLU A 1 84 ? 9.642 1.283 -29.589 1.00 67.06 84 GLU A N 1
ATOM 659 C CA . GLU A 1 84 ? 10.594 0.307 -30.129 1.00 67.06 84 GLU A CA 1
ATOM 660 C C . GLU A 1 84 ? 10.123 -0.232 -31.484 1.00 67.06 84 GLU A C 1
ATOM 662 O O . GLU A 1 84 ? 10.891 -0.208 -32.441 1.00 67.06 84 GLU A O 1
ATOM 667 N N . ARG A 1 85 ? 8.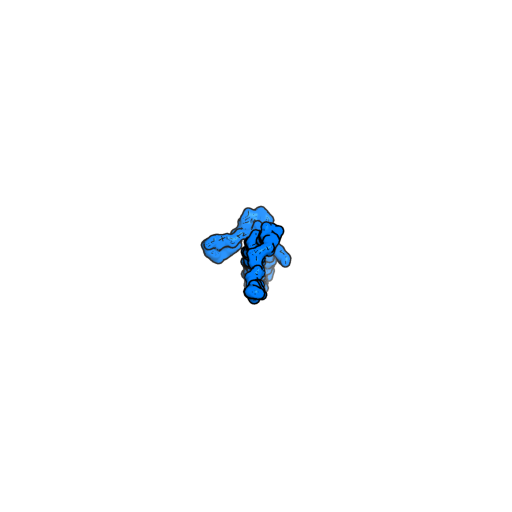839 -0.597 -31.620 1.00 57.06 85 ARG A N 1
ATOM 668 C CA . ARG A 1 85 ? 8.267 -0.990 -32.921 1.00 57.06 85 ARG A CA 1
ATOM 669 C C . ARG A 1 85 ? 8.347 0.125 -33.962 1.00 57.06 85 ARG A C 1
ATOM 671 O O . ARG A 1 85 ? 8.691 -0.150 -35.103 1.00 57.06 85 ARG A O 1
ATOM 678 N N . VAL A 1 86 ? 8.046 1.369 -33.587 1.00 63.28 86 VAL A N 1
ATOM 679 C CA . VAL A 1 86 ? 8.159 2.521 -34.499 1.00 63.28 86 VAL A CA 1
ATOM 680 C C . VAL A 1 86 ? 9.613 2.747 -34.917 1.00 63.28 86 VAL A C 1
ATOM 682 O O . VAL A 1 86 ? 9.865 3.046 -36.080 1.00 63.28 86 VAL A O 1
ATOM 685 N N . ARG A 1 87 ? 10.572 2.566 -34.001 1.00 56.34 87 ARG A N 1
ATOM 686 C CA . ARG A 1 87 ? 12.000 2.692 -34.309 1.00 56.34 87 ARG A CA 1
ATOM 687 C C . ARG A 1 87 ? 12.477 1.612 -35.282 1.00 56.34 87 ARG A C 1
ATOM 689 O O . ARG A 1 87 ? 13.250 1.941 -36.166 1.00 56.34 87 ARG A O 1
ATOM 696 N N . VAL A 1 88 ? 11.986 0.378 -35.153 1.00 59.00 88 VAL A N 1
ATOM 697 C CA . VAL A 1 88 ? 12.285 -0.715 -36.098 1.00 59.00 88 VAL A CA 1
ATOM 698 C C . VAL A 1 88 ? 11.704 -0.417 -37.486 1.00 59.00 88 VAL A C 1
ATOM 700 O O . VAL A 1 88 ? 12.414 -0.508 -38.474 1.00 59.00 88 VAL A O 1
ATOM 703 N N . ILE A 1 89 ? 10.454 0.052 -37.569 1.00 59.38 89 ILE A N 1
ATOM 704 C CA . ILE A 1 89 ? 9.816 0.384 -38.859 1.00 59.38 89 ILE A CA 1
ATOM 705 C C . ILE A 1 89 ? 10.533 1.546 -39.580 1.00 59.38 89 ILE A C 1
ATOM 707 O O . ILE A 1 89 ? 10.546 1.602 -40.808 1.00 59.38 89 ILE A O 1
ATOM 711 N N . GLY A 1 90 ? 11.127 2.479 -38.829 1.00 57.81 90 GLY A N 1
ATOM 712 C CA . GLY A 1 90 ? 11.869 3.612 -39.386 1.00 57.81 90 GLY A CA 1
ATOM 713 C C . GLY A 1 90 ? 13.258 3.273 -39.936 1.00 57.81 90 GLY A C 1
ATOM 714 O O . GLY A 1 90 ? 13.762 4.043 -40.745 1.00 57.81 90 GLY A O 1
ATOM 715 N N . ASP A 1 91 ? 13.856 2.153 -39.521 1.00 57.72 91 ASP A N 1
ATOM 716 C CA . ASP A 1 91 ? 15.195 1.714 -39.960 1.00 57.72 91 ASP A CA 1
ATOM 717 C C . ASP A 1 91 ? 15.119 0.865 -41.245 1.00 57.72 91 ASP A C 1
ATOM 719 O O . ASP A 1 91 ? 16.032 0.864 -42.062 1.00 57.72 91 ASP A O 1
ATOM 723 N N . ASP A 1 92 ? 13.969 0.229 -41.493 1.00 56.47 92 ASP A N 1
ATOM 724 C CA . ASP A 1 92 ? 13.701 -0.536 -42.720 1.00 56.47 92 ASP A CA 1
ATOM 725 C C . ASP A 1 92 ? 13.261 0.353 -43.907 1.00 56.47 92 ASP A C 1
ATOM 727 O O . ASP A 1 92 ? 12.919 -0.146 -44.980 1.00 56.47 92 ASP A O 1
ATOM 731 N N . THR A 1 93 ? 13.240 1.679 -43.724 1.00 53.69 93 THR A N 1
ATOM 732 C CA . THR A 1 93 ? 12.870 2.655 -44.762 1.00 53.69 93 THR A CA 1
ATOM 733 C C . THR A 1 93 ? 14.036 3.601 -45.062 1.00 53.69 93 THR A C 1
ATOM 735 O O . THR A 1 93 ? 13.879 4.819 -45.058 1.00 53.69 93 THR A O 1
ATOM 738 N N . GLU A 1 94 ? 15.218 3.062 -45.360 1.00 47.56 94 GLU A N 1
ATOM 739 C CA . GLU A 1 94 ? 16.100 3.731 -46.318 1.00 47.56 94 GLU A CA 1
ATOM 740 C C . GLU A 1 94 ? 15.524 3.463 -47.718 1.00 47.56 94 GLU A C 1
ATOM 742 O O . GLU A 1 94 ? 15.578 2.327 -48.197 1.00 47.56 94 GLU A O 1
ATOM 747 N N . PRO A 1 95 ? 14.929 4.454 -48.412 1.00 47.38 95 PRO A N 1
ATOM 748 C CA . PRO A 1 95 ? 14.783 4.327 -49.845 1.00 47.38 95 PRO A CA 1
ATOM 749 C C . PRO A 1 95 ? 16.203 4.342 -50.404 1.00 47.38 95 PRO A C 1
ATOM 751 O O . PRO A 1 95 ? 16.857 5.385 -50.403 1.00 47.38 95 PRO A O 1
ATOM 754 N N . ASP A 1 96 ? 16.670 3.180 -50.854 1.00 47.25 96 ASP A N 1
ATOM 755 C CA . ASP A 1 96 ? 17.840 3.028 -51.712 1.00 47.25 96 ASP A CA 1
ATOM 756 C C . ASP A 1 96 ? 17.614 3.848 -52.997 1.00 47.25 96 ASP A C 1
ATOM 758 O O . ASP A 1 96 ? 17.173 3.374 -54.045 1.00 47.25 96 ASP A O 1
ATOM 762 N N . LEU A 1 97 ? 17.836 5.156 -52.877 1.00 49.91 97 LEU A N 1
ATOM 763 C CA . LEU A 1 97 ? 17.886 6.142 -53.943 1.00 49.91 97 LEU A CA 1
ATOM 764 C C . LEU A 1 97 ? 19.296 6.111 -54.544 1.00 49.91 97 LEU A C 1
ATOM 766 O O . LEU A 1 97 ? 19.993 7.121 -54.584 1.00 49.91 97 LEU A O 1
ATOM 770 N N . ALA A 1 98 ? 19.724 4.942 -55.020 1.00 47.78 98 ALA A N 1
ATOM 771 C CA . ALA A 1 98 ? 20.951 4.797 -55.801 1.00 47.78 98 ALA A CA 1
ATOM 772 C C . ALA A 1 98 ? 20.809 3.842 -57.000 1.00 47.78 98 ALA A C 1
ATOM 774 O O . ALA A 1 98 ? 21.805 3.343 -57.529 1.00 47.78 98 ALA A O 1
ATOM 775 N N . HIS A 1 99 ? 19.592 3.645 -57.518 1.00 40.34 99 HIS A N 1
ATOM 776 C CA . HIS A 1 99 ? 19.395 3.061 -58.847 1.00 40.34 99 HIS A CA 1
ATOM 777 C C . HIS A 1 99 ? 18.640 4.004 -59.793 1.00 40.34 99 HIS A C 1
ATOM 779 O O . HIS A 1 99 ? 17.408 4.042 -59.797 1.00 40.34 99 HIS A O 1
ATOM 785 N N . PRO A 1 100 ? 19.364 4.771 -60.635 1.00 43.56 100 PRO A N 1
ATOM 786 C CA . PRO A 1 100 ? 18.745 5.457 -61.751 1.00 43.56 100 PRO A CA 1
ATOM 787 C C . PRO A 1 100 ? 18.295 4.426 -62.795 1.00 43.56 100 PRO A C 1
ATOM 789 O O . PRO A 1 100 ? 19.095 3.713 -63.393 1.00 43.56 100 PRO A O 1
ATOM 792 N N . ALA A 1 101 ? 16.975 4.358 -62.956 1.00 50.56 101 ALA A N 1
ATOM 793 C CA . ALA A 1 101 ? 16.208 4.014 -64.150 1.00 50.56 101 ALA A CA 1
ATOM 794 C C . ALA A 1 101 ? 16.940 3.307 -65.311 1.00 50.56 101 ALA A C 1
ATOM 796 O O . ALA A 1 101 ? 17.621 3.941 -66.113 1.00 50.56 101 ALA A O 1
ATOM 797 N N . ALA A 1 102 ? 16.618 2.029 -65.527 1.00 42.56 102 ALA A N 1
ATOM 798 C CA . ALA A 1 102 ? 16.675 1.418 -66.857 1.00 42.56 102 ALA A CA 1
ATOM 799 C C . ALA A 1 102 ? 15.675 0.257 -66.979 1.00 42.56 102 ALA A C 1
ATOM 801 O O . ALA A 1 102 ? 16.043 -0.903 -67.150 1.00 42.56 102 ALA A O 1
ATOM 802 N N . ARG A 1 103 ? 14.375 0.556 -66.889 1.00 45.41 103 ARG A N 1
ATOM 803 C CA . ARG A 1 103 ? 13.341 -0.360 -67.389 1.00 45.41 103 ARG A CA 1
ATOM 804 C C . ARG A 1 103 ? 12.155 0.424 -67.936 1.00 45.41 103 ARG A C 1
ATOM 806 O O . ARG A 1 103 ? 11.138 0.575 -67.274 1.00 45.41 103 ARG A O 1
ATOM 813 N N . SER A 1 104 ? 12.302 0.904 -69.166 1.00 39.00 104 SER A N 1
ATOM 814 C CA . SER A 1 104 ? 11.162 1.180 -70.035 1.00 39.00 104 SER A CA 1
ATOM 815 C C . SER A 1 104 ? 11.338 0.330 -71.281 1.00 39.00 104 SER A C 1
ATOM 817 O O . SER A 1 104 ? 12.277 0.523 -72.053 1.00 39.00 104 SER A O 1
ATOM 819 N N . GLY A 1 105 ? 10.492 -0.686 -71.393 1.00 47.66 105 GLY A N 1
ATOM 820 C CA . GLY A 1 105 ? 10.355 -1.455 -72.611 1.00 47.66 105 GLY A CA 1
ATOM 821 C C . GLY A 1 105 ? 9.519 -0.697 -73.636 1.00 47.66 105 GLY A C 1
ATOM 822 O O . GLY A 1 105 ? 8.658 0.101 -73.282 1.00 47.66 105 GLY A O 1
ATOM 823 N N . ASP A 1 106 ? 9.761 -1.086 -74.885 1.00 45.56 106 ASP A N 1
ATOM 824 C CA . ASP A 1 106 ? 8.848 -1.040 -76.026 1.00 45.56 106 ASP A CA 1
ATOM 825 C C . ASP A 1 106 ? 8.610 0.318 -76.705 1.00 45.56 106 ASP A C 1
ATOM 827 O O . ASP A 1 106 ? 7.877 1.145 -76.190 1.00 45.56 106 ASP A O 1
ATOM 831 N N . VAL A 1 107 ? 9.157 0.490 -77.921 1.00 54.06 107 VAL A N 1
ATOM 832 C CA . VAL A 1 107 ? 8.397 0.887 -79.127 1.00 54.06 107 VAL A CA 1
ATOM 833 C C . VAL A 1 107 ? 9.162 0.430 -80.388 1.00 54.06 107 VAL A C 1
ATOM 835 O O . VAL A 1 107 ? 10.300 0.818 -80.643 1.00 54.06 107 VAL A O 1
ATOM 838 N N . ARG A 1 108 ? 8.481 -0.393 -81.197 1.00 47.81 108 ARG A N 1
ATOM 839 C CA . ARG A 1 108 ? 8.783 -0.784 -82.588 1.00 47.81 108 ARG A CA 1
ATOM 840 C C . ARG A 1 108 ? 9.137 0.401 -83.490 1.00 47.81 108 ARG A C 1
ATOM 842 O O . ARG A 1 108 ? 8.359 1.340 -83.523 1.00 47.81 108 ARG A O 1
ATOM 849 N N . LEU A 1 109 ? 10.074 0.221 -84.426 1.00 48.03 109 LEU A N 1
ATOM 850 C CA . LEU A 1 109 ? 9.864 0.604 -85.834 1.00 48.03 109 LEU A CA 1
ATOM 851 C C . LEU A 1 109 ? 10.690 -0.298 -86.770 1.00 48.03 109 LEU A C 1
ATOM 853 O O . LEU A 1 109 ? 11.906 -0.193 -86.876 1.00 48.03 109 LEU A O 1
ATOM 857 N N . ARG A 1 110 ? 9.978 -1.192 -87.463 1.00 49.31 110 ARG A N 1
ATOM 858 C CA . ARG A 1 110 ? 10.431 -1.950 -88.633 1.00 49.31 110 ARG A CA 1
ATOM 859 C C . ARG A 1 110 ? 10.158 -1.070 -89.856 1.00 49.31 110 ARG A C 1
ATOM 861 O O . ARG A 1 110 ? 8.993 -0.793 -90.135 1.00 49.31 110 ARG A O 1
ATOM 868 N N . ARG A 1 111 ? 11.189 -0.645 -90.583 1.00 48.59 111 ARG A N 1
ATOM 869 C CA . ARG A 1 111 ? 11.051 -0.157 -91.962 1.00 48.59 111 ARG A CA 1
ATOM 870 C C . ARG A 1 111 ? 12.013 -0.944 -92.841 1.00 48.59 111 ARG A C 1
ATOM 872 O O . ARG A 1 111 ? 13.199 -1.016 -92.532 1.00 48.59 111 ARG A O 1
ATOM 879 N N . GLY A 1 112 ? 11.431 -1.604 -93.840 1.00 51.16 112 GLY A N 1
ATOM 880 C CA . GLY A 1 112 ? 12.136 -1.991 -95.056 1.00 51.16 112 GLY A CA 1
ATOM 881 C C . GLY A 1 112 ? 12.201 -0.830 -96.032 1.00 51.16 11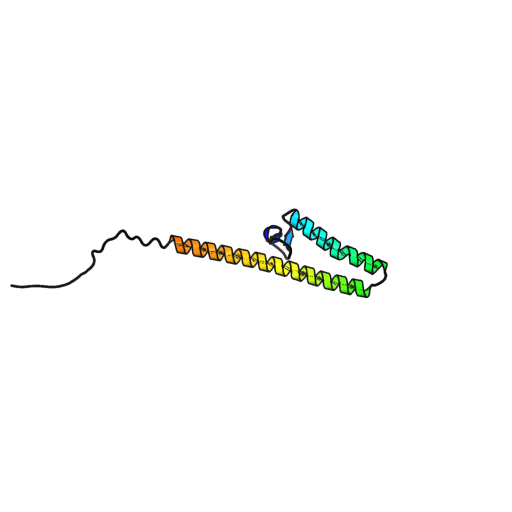2 GLY A C 1
ATOM 882 O O . GLY A 1 112 ? 11.804 0.293 -95.637 1.00 51.16 112 GLY A O 1
#

Sequence (112 aa):
MFGNPAWFQKKTVGWGLCPVSWKGWLYAAVWVGVICLPFIALLACQLVIESLVWVVAMMGALVWDVHQVRRDLNRGETLRAGTERVRVIGDDTEPDLAHPAARSGDVRLRRG

Solvent-accessible surface area (backbone atoms only — not comparable to full-atom values): 6843 Å² total; per-residue (Å²): 140,87,73,64,53,87,25,45,41,80,47,94,76,71,94,62,74,44,62,76,32,73,67,30,47,52,50,50,51,50,52,50,45,68,53,48,54,55,40,52,53,28,52,75,70,70,36,58,68,60,33,51,53,48,52,52,52,52,50,50,50,51,52,51,49,55,50,49,50,51,50,53,44,56,50,52,52,52,50,50,54,49,52,51,52,53,54,54,61,58,65,77,59,69,78,80,85,79,71,86,84,88,83,81,82,88,83,89,84,90,78,132